Protein AF-A0A3M1HHD2-F1 (afdb_monomer)

pLDDT: mean 75.23, std 19.65, range [27.72, 96.5]

Mean predicted aligned error: 13.67 Å

Sequence (111 aa):
MCYDYNLRSQSSRERSKSVAEATLEIQIPASLLRFGLDQNEIQRRVVEWLVLSLFTEGHISSGKAARLLGISRVEFLTLLRARGIAYINYSPAELAEEFAAAETLEVRPAS

Foldseek 3Di:
DDDDPPPPDDPPPPPDPDDDDDDDDDDDDPVVVVVVDDPVNVVLVVQLVVLVVCVLVVVDDLCRSCVSNVHHSVVSVVVCVVVVNDDDDDDPVNVVVVVVVVVPPPPPPDD

Structure (mmCIF, N/CA/C/O backbone):
data_AF-A0A3M1HHD2-F1
#
_entry.id   AF-A0A3M1HHD2-F1
#
loop_
_atom_site.group_PDB
_atom_site.id
_atom_site.type_symbol
_atom_site.label_atom_id
_atom_site.label_alt_id
_atom_site.label_comp_id
_atom_site.label_asym_id
_atom_site.label_entity_id
_atom_site.label_seq_id
_atom_site.pdbx_PDB_ins_code
_atom_site.Cartn_x
_atom_site.Cartn_y
_atom_site.Cartn_z
_atom_site.occupancy
_atom_site.B_iso_or_equiv
_atom_site.auth_seq_id
_atom_site.auth_comp_id
_atom_site.auth_asym_id
_atom_site.auth_atom_id
_atom_site.pdbx_PDB_model_num
ATOM 1 N N . MET A 1 1 ? 44.882 13.394 -27.398 1.00 33.84 1 MET A N 1
ATOM 2 C CA . MET A 1 1 ? 45.404 13.598 -26.030 1.0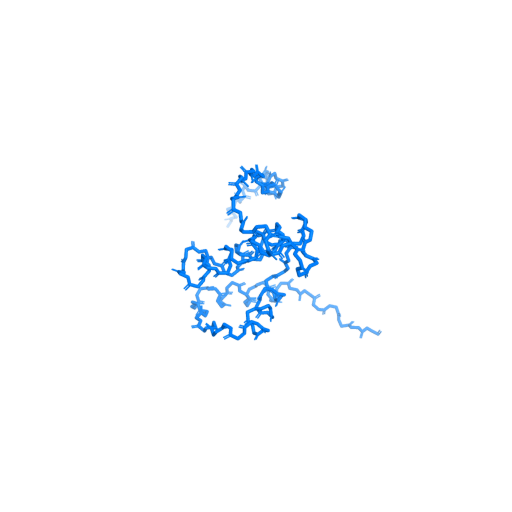0 33.84 1 MET A CA 1
ATOM 3 C C . MET A 1 1 ? 44.229 13.879 -25.116 1.00 33.84 1 MET A C 1
ATOM 5 O O . MET A 1 1 ? 43.286 14.527 -25.550 1.00 33.84 1 MET A O 1
ATOM 9 N N . CYS A 1 2 ? 44.264 13.266 -23.941 1.00 31.72 2 CYS A N 1
ATOM 10 C CA . CYS A 1 2 ? 43.143 12.968 -23.058 1.00 31.72 2 CYS A CA 1
ATOM 11 C C . CYS A 1 2 ? 42.519 14.209 -22.403 1.00 31.72 2 CYS A C 1
ATOM 13 O O . CYS A 1 2 ? 43.237 15.108 -21.977 1.00 31.72 2 CYS A O 1
ATOM 15 N N . TYR A 1 3 ? 41.189 14.214 -22.282 1.00 27.72 3 TYR A N 1
ATOM 16 C CA . TYR A 1 3 ? 40.479 15.051 -21.317 1.00 27.72 3 TYR A CA 1
ATOM 17 C C . TYR A 1 3 ? 40.472 14.315 -19.973 1.00 27.72 3 TYR A C 1
ATOM 19 O O . TYR A 1 3 ? 39.859 13.253 -19.858 1.00 27.72 3 TYR A O 1
ATOM 27 N N . ASP A 1 4 ? 41.159 14.862 -18.972 1.00 39.34 4 ASP A N 1
ATOM 28 C CA . ASP A 1 4 ? 41.099 14.365 -17.599 1.00 39.34 4 ASP A CA 1
ATOM 29 C C . ASP A 1 4 ? 39.733 14.695 -16.982 1.00 39.34 4 ASP A C 1
ATOM 31 O O . ASP A 1 4 ? 39.446 15.823 -16.578 1.00 39.34 4 ASP A O 1
ATOM 35 N N . TYR A 1 5 ? 38.873 13.679 -16.910 1.00 31.27 5 TYR A N 1
ATOM 36 C CA . TYR A 1 5 ? 37.661 13.683 -16.097 1.00 31.27 5 TYR A CA 1
ATOM 37 C C . TYR A 1 5 ? 38.053 13.602 -14.619 1.00 31.27 5 TYR A C 1
ATOM 39 O O . TYR A 1 5 ? 38.185 12.526 -14.035 1.00 31.27 5 TYR A O 1
ATOM 47 N N . ASN A 1 6 ? 38.216 14.759 -13.986 1.00 43.47 6 ASN A N 1
ATOM 48 C CA . ASN A 1 6 ? 38.260 14.832 -12.536 1.00 43.47 6 ASN A CA 1
ATOM 49 C C . ASN A 1 6 ? 36.826 14.792 -11.984 1.00 43.47 6 ASN A C 1
ATOM 51 O O . ASN A 1 6 ? 36.197 15.824 -11.769 1.00 43.47 6 ASN A O 1
ATOM 55 N N . LEU A 1 7 ? 36.291 13.584 -11.785 1.00 42.66 7 LEU A N 1
ATOM 56 C CA . LEU A 1 7 ? 35.034 13.368 -11.059 1.00 42.66 7 LEU A CA 1
ATOM 57 C C . LEU A 1 7 ? 35.159 12.180 -10.095 1.00 42.66 7 LEU A C 1
ATOM 59 O O . LEU A 1 7 ? 34.361 11.248 -10.080 1.00 42.66 7 LEU A O 1
ATOM 63 N N . ARG A 1 8 ? 36.205 12.214 -9.266 1.00 45.09 8 ARG A N 1
ATOM 64 C CA . ARG A 1 8 ? 36.422 11.272 -8.163 1.00 45.09 8 ARG A CA 1
ATOM 65 C C . ARG A 1 8 ? 36.420 12.032 -6.840 1.00 45.09 8 ARG A C 1
ATOM 67 O O . ARG A 1 8 ? 37.475 12.323 -6.298 1.00 45.09 8 ARG A O 1
ATOM 74 N N . SER A 1 9 ? 35.233 12.353 -6.320 1.00 42.78 9 SER A N 1
ATOM 75 C CA . SER A 1 9 ? 35.060 12.655 -4.879 1.00 42.78 9 SER A CA 1
ATOM 76 C C . SER A 1 9 ? 33.618 12.870 -4.395 1.00 42.78 9 SER A C 1
ATOM 78 O O . SER A 1 9 ? 33.445 13.229 -3.235 1.00 42.78 9 SER A O 1
ATOM 80 N N . GLN A 1 10 ? 32.570 12.625 -5.196 1.00 38.03 10 GLN A N 1
ATOM 81 C CA . GLN A 1 10 ? 31.180 12.809 -4.715 1.00 38.03 10 GLN A CA 1
ATOM 82 C C . GLN A 1 10 ? 30.331 11.521 -4.672 1.00 38.03 10 GLN A C 1
ATOM 84 O O . GLN A 1 10 ? 29.233 11.520 -4.130 1.00 38.03 10 GLN A O 1
ATOM 89 N N . SER A 1 11 ? 30.863 10.382 -5.128 1.00 45.72 11 SER A N 1
ATOM 90 C CA . SER A 1 11 ? 30.103 9.135 -5.352 1.00 45.72 11 SER A CA 1
ATOM 91 C C . SER A 1 11 ? 29.716 8.320 -4.098 1.00 45.72 11 SER A C 1
ATOM 93 O O . SER A 1 11 ? 29.093 7.266 -4.239 1.00 45.72 11 SER A O 1
ATOM 95 N N . SER A 1 12 ? 30.049 8.752 -2.877 1.00 42.88 12 SER A N 1
ATOM 96 C CA . SER A 1 12 ? 29.894 7.889 -1.685 1.00 42.88 12 SER A CA 1
ATOM 97 C C . SER A 1 12 ? 29.136 8.511 -0.509 1.00 42.88 12 SER A C 1
ATOM 99 O O . SER A 1 12 ? 29.069 7.887 0.546 1.00 42.88 12 SER A O 1
ATOM 101 N 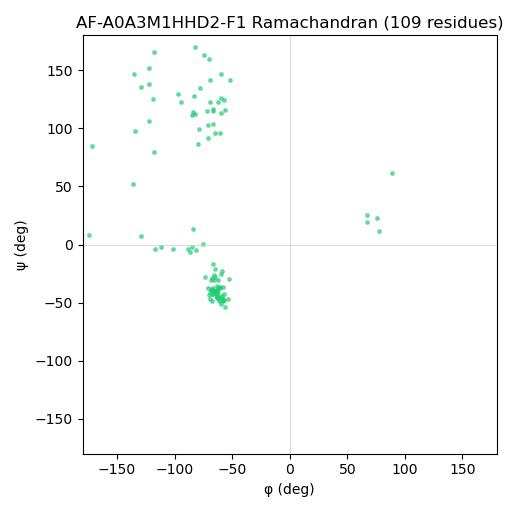N . ARG A 1 13 ? 28.539 9.704 -0.658 1.00 39.19 13 ARG A N 1
ATOM 102 C CA . ARG A 1 13 ? 27.769 10.360 0.425 1.00 39.19 13 ARG A CA 1
ATOM 103 C C . ARG A 1 13 ? 26.257 10.468 0.207 1.00 39.19 13 ARG A C 1
ATOM 105 O O . ARG A 1 13 ? 25.565 10.908 1.115 1.00 39.19 13 ARG A O 1
ATOM 112 N N . GLU A 1 14 ? 25.720 10.016 -0.924 1.00 39.59 14 GLU A N 1
ATOM 113 C CA . GLU A 1 14 ? 24.268 10.084 -1.189 1.00 39.59 14 GLU A CA 1
ATOM 114 C C . GLU A 1 14 ? 23.525 8.753 -0.985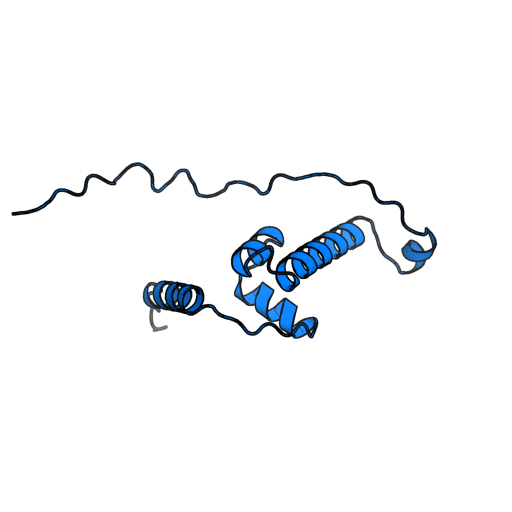 1.00 39.59 14 GLU A C 1
ATOM 116 O O . GLU A 1 14 ? 22.292 8.705 -1.043 1.00 39.59 14 GLU A O 1
ATOM 121 N N . ARG A 1 15 ? 24.246 7.666 -0.670 1.00 45.31 15 ARG A N 1
ATOM 122 C CA . ARG A 1 15 ? 23.628 6.408 -0.232 1.00 45.31 15 ARG A CA 1
ATOM 123 C C . ARG A 1 15 ? 23.071 6.586 1.182 1.00 45.31 15 ARG A C 1
ATOM 125 O O . ARG A 1 15 ? 23.820 6.728 2.139 1.00 45.31 15 ARG A O 1
ATOM 132 N N . SER A 1 16 ? 21.745 6.502 1.273 1.00 46.69 16 SER A N 1
ATOM 133 C CA . SER A 1 16 ? 20.928 6.514 2.493 1.00 46.69 16 SER A CA 1
ATOM 134 C C . SER A 1 16 ? 20.484 7.891 3.004 1.00 46.69 16 SER A C 1
ATOM 136 O O . SER A 1 16 ? 20.724 8.271 4.145 1.00 46.69 16 SER A O 1
ATOM 138 N N . LYS A 1 17 ? 19.713 8.627 2.191 1.00 48.50 17 LYS A N 1
ATOM 139 C CA . LYS A 1 17 ? 18.652 9.463 2.784 1.00 48.50 17 LYS A CA 1
ATOM 140 C C . LYS A 1 17 ? 17.617 8.510 3.392 1.00 48.50 17 LYS A C 1
ATOM 142 O O . LYS A 1 17 ? 16.874 7.876 2.635 1.00 48.50 17 LYS A O 1
ATOM 147 N N . SER A 1 18 ? 17.622 8.358 4.715 1.00 58.06 18 SER A N 1
ATOM 148 C CA . SER A 1 18 ? 16.558 7.668 5.447 1.00 58.06 18 SER A CA 1
ATOM 149 C C . SER A 1 18 ? 15.208 8.259 5.040 1.00 58.06 18 SER A C 1
ATOM 151 O O . SER A 1 18 ? 15.096 9.460 4.773 1.00 58.06 18 SER A O 1
ATOM 153 N N . VAL A 1 19 ? 14.188 7.413 4.911 1.00 67.25 19 VAL A N 1
ATOM 154 C CA . VAL A 1 19 ? 12.816 7.913 4.810 1.00 67.25 19 VAL A CA 1
ATOM 155 C C . VAL A 1 19 ? 12.547 8.644 6.126 1.00 67.25 19 VAL A C 1
ATOM 157 O O . VAL A 1 19 ? 12.790 8.091 7.194 1.00 67.25 19 VAL A O 1
ATOM 160 N N . ALA A 1 20 ? 12.185 9.924 6.054 1.00 80.56 20 ALA A N 1
ATOM 161 C CA . ALA A 1 20 ? 11.813 10.669 7.247 1.00 80.56 20 ALA A CA 1
ATOM 162 C C . ALA A 1 20 ? 10.475 10.116 7.747 1.00 80.56 20 ALA A C 1
ATOM 164 O O . ALA A 1 20 ? 9.505 10.092 6.990 1.00 80.56 20 ALA A O 1
ATOM 165 N N . GLU A 1 21 ? 10.448 9.651 8.993 1.00 80.44 21 GLU A N 1
ATOM 166 C CA . GLU A 1 21 ? 9.240 9.126 9.625 1.00 80.44 21 GLU A CA 1
ATOM 167 C C . GLU A 1 21 ? 8.344 10.282 10.078 1.00 80.44 21 GLU A C 1
ATOM 169 O O . GLU A 1 21 ? 8.814 11.258 10.670 1.00 80.44 21 GLU A O 1
ATOM 174 N N . ALA A 1 22 ? 7.049 10.164 9.802 1.00 88.62 22 ALA A N 1
ATOM 175 C CA . ALA A 1 22 ? 6.026 11.088 10.269 1.00 88.62 22 ALA A CA 1
ATOM 176 C C . ALA A 1 22 ? 4.895 10.292 10.926 1.00 88.62 22 ALA A C 1
ATOM 178 O O . ALA A 1 22 ? 4.444 9.284 10.382 1.00 88.62 22 ALA A O 1
ATOM 179 N N . THR A 1 23 ? 4.421 10.761 12.079 1.00 90.25 23 THR A N 1
ATOM 180 C CA . THR A 1 23 ? 3.300 10.141 12.794 1.00 90.25 23 THR A CA 1
ATOM 181 C C . THR A 1 23 ? 2.005 10.866 12.455 1.00 90.25 23 THR A C 1
ATOM 183 O O . THR A 1 23 ? 1.924 12.088 12.577 1.00 90.25 23 THR A O 1
ATOM 186 N N . LEU A 1 24 ? 0.985 10.103 12.062 1.00 87.88 24 LEU A N 1
ATOM 187 C CA . LEU A 1 24 ? -0.375 10.582 11.831 1.00 87.88 24 LEU A CA 1
ATOM 188 C C . LEU A 1 24 ? -1.329 9.867 12.792 1.00 87.88 24 LEU A C 1
ATOM 190 O O . LEU A 1 24 ? -1.391 8.639 12.800 1.00 87.88 24 LEU A O 1
ATOM 194 N N . GLU A 1 25 ? -2.098 10.627 13.569 1.00 90.62 25 GLU A N 1
ATOM 195 C CA . GLU A 1 25 ? -3.203 10.075 14.354 1.00 90.62 25 GLU A CA 1
ATOM 196 C C . GLU A 1 25 ? -4.453 9.942 13.479 1.00 90.62 25 GLU A C 1
ATOM 198 O O . GLU A 1 25 ? -4.880 10.899 12.832 1.00 90.62 25 GLU A O 1
ATOM 203 N N . ILE A 1 26 ? -5.051 8.750 13.470 1.00 87.50 26 ILE A N 1
ATOM 204 C CA . ILE A 1 26 ? -6.278 8.457 12.725 1.00 87.50 26 ILE A CA 1
ATOM 205 C C . ILE A 1 26 ? -7.358 7.946 13.674 1.00 87.50 26 ILE A C 1
ATOM 207 O O . ILE A 1 26 ? -7.101 7.128 14.555 1.00 87.50 26 ILE A O 1
ATOM 211 N N . GLN A 1 27 ? -8.586 8.416 13.478 1.00 89.50 27 GLN A N 1
ATOM 212 C CA . GLN A 1 27 ? -9.754 7.902 14.185 1.00 89.50 27 GLN A CA 1
ATOM 213 C C . GLN A 1 27 ? -10.412 6.830 13.321 1.00 89.50 27 GLN A C 1
ATOM 215 O O . GLN A 1 27 ? -10.798 7.094 12.183 1.00 89.50 27 GLN A O 1
ATOM 220 N N . ILE A 1 28 ? -10.542 5.620 13.862 1.00 87.50 28 ILE A N 1
ATOM 221 C CA . ILE A 1 28 ? -11.206 4.501 13.189 1.00 87.50 28 ILE A CA 1
ATOM 222 C C . ILE A 1 28 ? -12.372 3.986 14.036 1.00 87.50 28 ILE A C 1
ATOM 224 O O . ILE A 1 28 ? -12.323 4.069 15.266 1.00 87.50 28 ILE A O 1
ATOM 228 N N . PRO A 1 29 ? -13.418 3.410 13.421 1.00 89.38 29 PRO A N 1
ATOM 229 C CA . PRO A 1 29 ? -14.460 2.734 14.179 1.00 89.38 29 PRO A CA 1
ATOM 230 C C . PRO A 1 29 ? -13.861 1.619 15.043 1.00 89.38 29 PRO A C 1
ATOM 232 O O . PRO A 1 29 ? -13.229 0.697 14.528 1.00 89.38 29 PRO A O 1
ATOM 235 N N . ALA A 1 30 ? -14.103 1.659 16.356 1.00 87.50 30 ALA A N 1
ATOM 236 C CA . ALA A 1 30 ? -13.575 0.663 17.297 1.00 87.50 30 ALA A CA 1
ATOM 237 C C . ALA A 1 30 ? -14.020 -0.776 16.967 1.00 87.50 30 ALA A C 1
ATOM 239 O O . ALA A 1 30 ? -13.356 -1.744 17.335 1.00 87.50 30 ALA A O 1
ATOM 240 N N . SER A 1 31 ? -15.128 -0.933 16.235 1.00 89.19 31 SER A N 1
ATOM 241 C CA . SER A 1 31 ? -15.584 -2.222 15.710 1.00 89.19 31 SER A CA 1
ATOM 242 C C . SER A 1 31 ? -14.571 -2.892 14.779 1.00 89.19 31 SER A C 1
ATOM 244 O O . SER A 1 31 ? -14.569 -4.117 14.708 1.00 89.19 31 SER A O 1
ATOM 246 N N . LEU A 1 32 ? -13.682 -2.139 14.120 1.00 83.50 32 LEU A N 1
ATOM 247 C CA . LEU A 1 32 ? -12.654 -2.699 13.238 1.00 83.50 32 LEU A CA 1
ATOM 248 C C . LEU A 1 32 ? -11.589 -3.502 13.997 1.00 83.50 32 LEU A C 1
ATOM 250 O O . LEU A 1 32 ? -11.059 -4.475 13.464 1.00 83.50 32 LEU A O 1
ATOM 254 N N . LEU A 1 33 ? -11.327 -3.163 15.262 1.00 84.75 33 LEU A N 1
ATOM 255 C CA . LEU A 1 33 ? -10.374 -3.899 16.104 1.00 84.75 33 LEU A CA 1
ATOM 256 C C . LEU A 1 33 ? -10.838 -5.340 16.374 1.00 84.75 33 LEU A C 1
ATOM 258 O O . LEU A 1 33 ? -10.028 -6.220 16.656 1.00 84.75 33 LEU A O 1
ATOM 262 N N . ARG A 1 34 ? -12.142 -5.617 16.225 1.00 87.19 34 ARG A N 1
ATOM 263 C CA . ARG A 1 34 ? -12.715 -6.963 16.393 1.00 87.19 34 ARG A CA 1
ATOM 264 C C . ARG A 1 34 ? -12.252 -7.949 15.321 1.00 87.19 34 ARG A C 1
ATOM 266 O O . ARG A 1 34 ? -12.368 -9.149 15.535 1.00 87.19 34 ARG A O 1
ATOM 273 N N . PHE A 1 35 ? -11.708 -7.466 14.205 1.00 86.31 35 PHE A N 1
ATOM 274 C CA . PHE A 1 35 ? -11.144 -8.308 13.148 1.00 86.31 35 PHE A CA 1
ATOM 275 C C . PHE A 1 35 ? -9.686 -8.724 13.415 1.00 86.31 35 PHE A C 1
ATOM 277 O O . PHE A 1 35 ? -9.021 -9.217 12.509 1.00 86.31 35 PHE A O 1
ATOM 284 N N . GLY A 1 36 ? -9.180 -8.533 14.641 1.00 77.81 36 GLY A N 1
ATOM 285 C CA . GLY A 1 36 ? -7.827 -8.946 15.029 1.00 77.81 36 GLY A CA 1
ATOM 286 C C . GLY A 1 36 ? -6.725 -8.033 14.491 1.00 77.81 36 GLY A C 1
ATOM 287 O O . GLY A 1 36 ? -5.588 -8.468 14.345 1.00 77.81 36 GLY A O 1
ATOM 288 N N . LEU A 1 37 ? -7.062 -6.783 14.167 1.00 80.81 37 LEU A N 1
ATOM 289 C CA . LEU A 1 37 ? -6.102 -5.788 13.699 1.00 80.81 37 LEU A CA 1
ATOM 290 C C . LEU A 1 37 ? -5.434 -5.121 14.902 1.00 80.81 37 LEU A C 1
ATOM 292 O O . LEU A 1 37 ? -6.083 -4.377 15.639 1.00 80.81 37 LEU A O 1
ATOM 296 N N . ASP A 1 38 ? -4.144 -5.383 15.090 1.00 85.62 38 ASP A N 1
ATOM 297 C CA . ASP A 1 38 ? -3.318 -4.605 16.008 1.00 85.62 38 ASP A CA 1
ATOM 298 C C . ASP A 1 38 ? -2.810 -3.311 15.343 1.00 85.62 38 ASP A C 1
ATOM 300 O O . ASP A 1 38 ? -2.964 -3.088 14.138 1.00 85.62 38 ASP A O 1
ATOM 304 N N . GLN A 1 39 ? -2.213 -2.427 16.144 1.00 84.56 39 GLN A N 1
ATOM 305 C CA . GLN A 1 39 ? -1.715 -1.137 15.666 1.00 84.56 39 GLN A CA 1
ATOM 306 C C . GLN A 1 39 ? -0.641 -1.282 14.575 1.00 84.56 39 GLN A C 1
ATOM 308 O O . GLN A 1 39 ? -0.625 -0.492 13.631 1.00 84.56 39 GLN A O 1
ATOM 313 N N . ASN A 1 40 ? 0.228 -2.292 14.671 1.00 87.88 40 ASN A N 1
ATOM 314 C CA . ASN A 1 40 ? 1.301 -2.510 13.701 1.00 87.88 40 ASN A CA 1
ATOM 315 C C . ASN A 1 40 ? 0.738 -2.952 12.349 1.00 87.88 40 ASN A C 1
ATOM 317 O O . ASN A 1 40 ? 1.191 -2.491 11.303 1.00 87.88 40 ASN A O 1
ATOM 321 N N . GLU A 1 41 ? -0.267 -3.823 12.361 1.00 88.38 41 GLU A N 1
ATOM 322 C CA . GLU A 1 41 ? -0.943 -4.285 11.158 1.00 88.38 41 GLU A CA 1
ATOM 323 C C . GLU A 1 41 ? -1.744 -3.159 10.500 1.00 88.38 41 GLU A C 1
ATOM 325 O O . GLU A 1 41 ? -1.710 -3.013 9.276 1.00 88.38 41 GLU A O 1
ATOM 330 N N . ILE A 1 42 ? -2.403 -2.311 11.296 1.00 89.31 42 ILE A N 1
ATOM 331 C CA . ILE A 1 42 ? -3.075 -1.107 10.791 1.00 89.31 42 ILE A CA 1
ATOM 332 C C . ILE A 1 42 ? -2.059 -0.187 10.116 1.00 89.31 42 ILE A C 1
ATOM 334 O O . ILE A 1 42 ? -2.265 0.201 8.967 1.00 89.31 42 ILE A O 1
ATOM 338 N N . GLN A 1 43 ? -0.949 0.122 10.789 1.00 90.06 43 GLN A N 1
ATOM 339 C CA . GLN A 1 43 ? 0.095 0.981 10.235 1.00 90.06 43 GLN A CA 1
ATOM 340 C C . GLN A 1 43 ? 0.643 0.414 8.922 1.00 90.06 43 GLN A C 1
ATOM 342 O O . GLN A 1 43 ? 0.700 1.131 7.924 1.00 90.06 43 GLN A O 1
ATOM 347 N N . ARG A 1 44 ? 0.974 -0.883 8.888 1.00 91.12 44 ARG A N 1
ATOM 348 C CA . ARG A 1 44 ? 1.483 -1.558 7.687 1.00 91.12 44 ARG A CA 1
ATOM 349 C C . ARG A 1 44 ? 0.506 -1.434 6.515 1.00 91.12 44 ARG A C 1
ATOM 351 O O . ARG A 1 44 ? 0.910 -1.044 5.423 1.00 91.12 44 ARG A O 1
ATOM 358 N N . ARG A 1 45 ? -0.782 -1.714 6.747 1.00 91.50 45 ARG A N 1
ATOM 359 C CA . ARG A 1 45 ? -1.825 -1.647 5.709 1.00 91.50 45 ARG A CA 1
ATOM 360 C C . ARG A 1 45 ? -2.082 -0.230 5.221 1.00 91.50 45 ARG A C 1
ATOM 362 O O . ARG A 1 45 ? -2.213 -0.032 4.020 1.00 91.50 45 ARG A O 1
ATOM 369 N N . VAL A 1 46 ? -2.146 0.741 6.130 1.00 92.75 46 VAL A N 1
ATOM 370 C CA . VAL A 1 46 ? -2.378 2.151 5.782 1.00 92.75 46 VAL A CA 1
ATOM 371 C C . VAL A 1 46 ? -1.232 2.687 4.929 1.00 92.75 46 VAL A C 1
ATOM 373 O O . VAL A 1 46 ? -1.487 3.316 3.904 1.00 92.75 46 VAL A O 1
ATOM 376 N N . VAL A 1 47 ? 0.017 2.397 5.305 1.00 94.44 47 VAL A N 1
ATOM 377 C CA . VAL A 1 47 ? 1.191 2.794 4.516 1.00 94.44 47 VAL A CA 1
ATOM 378 C C . VAL A 1 47 ? 1.170 2.126 3.142 1.00 94.44 47 VAL A C 1
ATOM 380 O O . VAL A 1 47 ? 1.346 2.812 2.136 1.00 94.44 47 VAL A O 1
ATOM 383 N N . GLU A 1 48 ? 0.899 0.817 3.074 1.00 95.88 48 GLU A N 1
ATOM 384 C CA . GLU A 1 48 ? 0.797 0.104 1.797 1.00 95.88 48 GLU A CA 1
ATOM 385 C C . GLU A 1 48 ? -0.279 0.713 0.890 1.00 95.88 48 GLU A C 1
ATOM 387 O O . GLU A 1 48 ? -0.003 1.028 -0.266 1.00 95.88 48 GLU A O 1
ATOM 392 N N . TRP A 1 49 ? -1.483 0.947 1.414 1.00 95.69 49 TRP A N 1
ATOM 393 C CA . TRP A 1 49 ? -2.578 1.550 0.655 1.00 95.69 49 TRP A CA 1
ATOM 394 C C . TRP A 1 49 ? -2.262 2.960 0.172 1.00 95.69 49 TRP A C 1
A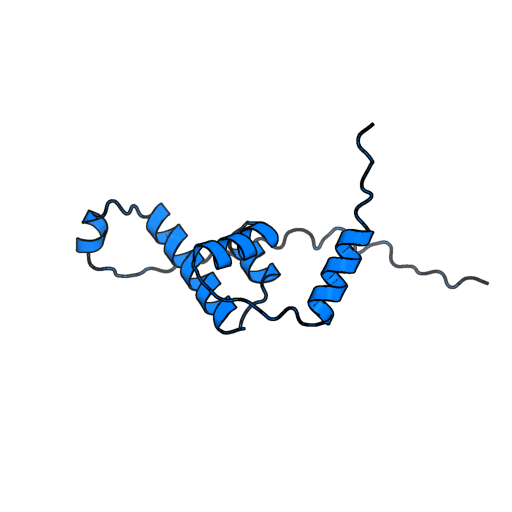TOM 396 O O . TRP A 1 49 ? -2.548 3.270 -0.982 1.00 95.69 49 TRP A O 1
ATOM 406 N N . LEU A 1 50 ? -1.637 3.796 1.004 1.00 95.88 50 LEU A N 1
ATOM 407 C CA . LEU A 1 50 ? -1.256 5.149 0.608 1.00 95.88 50 LEU A CA 1
ATOM 408 C C . LEU A 1 50 ? -0.230 5.131 -0.532 1.00 95.88 50 LEU A C 1
ATOM 410 O O . LEU A 1 50 ? -0.377 5.862 -1.509 1.00 95.88 50 LEU A O 1
ATOM 414 N N . VAL A 1 51 ? 0.787 4.269 -0.439 1.00 96.50 51 VAL A N 1
ATOM 415 C CA . VAL A 1 51 ? 1.797 4.123 -1.497 1.00 96.50 51 VAL A CA 1
ATOM 416 C C . VAL A 1 51 ? 1.168 3.606 -2.791 1.00 96.50 51 VAL A C 1
ATOM 418 O O . VAL A 1 51 ? 1.478 4.124 -3.864 1.00 96.50 51 VAL A O 1
ATOM 421 N N . LEU A 1 52 ? 0.271 2.619 -2.702 1.00 95.88 52 LEU A N 1
ATOM 422 C CA . LEU A 1 52 ? -0.453 2.106 -3.863 1.00 95.88 52 LEU A CA 1
ATOM 423 C C . LEU A 1 52 ? -1.312 3.197 -4.516 1.00 95.88 52 LEU A C 1
ATOM 425 O O . LEU A 1 52 ? -1.220 3.351 -5.729 1.00 95.88 52 LEU A O 1
ATOM 429 N N . SER A 1 53 ? -2.056 3.989 -3.731 1.00 95.75 53 SER A N 1
ATOM 430 C CA . SER A 1 53 ? -2.877 5.110 -4.226 1.00 95.75 53 SER A CA 1
ATOM 431 C C . SER A 1 53 ? -2.028 6.109 -5.011 1.00 95.75 53 SER A C 1
ATOM 433 O O . SER A 1 53 ? -2.279 6.353 -6.190 1.00 95.75 53 SER A O 1
ATOM 435 N N . LEU A 1 54 ? -0.938 6.590 -4.400 1.00 94.94 54 LEU A N 1
ATOM 436 C CA . LEU A 1 54 ? -0.024 7.553 -5.020 1.00 94.94 54 LEU A CA 1
ATOM 437 C C . LEU A 1 54 ? 0.609 7.012 -6.306 1.00 94.94 54 LEU A C 1
ATOM 439 O O . LEU A 1 54 ? 0.815 7.765 -7.257 1.00 94.94 54 LEU A O 1
ATOM 443 N N . PHE A 1 55 ? 0.939 5.720 -6.347 1.00 93.38 55 PHE A N 1
ATOM 444 C CA . PHE A 1 55 ? 1.450 5.087 -7.560 1.00 93.38 55 PHE A CA 1
ATOM 445 C C . PHE A 1 55 ? 0.374 5.018 -8.650 1.00 93.38 55 PHE A C 1
ATOM 447 O O . PHE A 1 55 ? 0.633 5.416 -9.783 1.00 93.38 55 PHE A O 1
ATOM 454 N N . THR A 1 56 ? -0.836 4.556 -8.318 1.00 90.62 56 THR A N 1
ATOM 455 C CA . THR A 1 56 ? -1.937 4.435 -9.288 1.00 90.62 56 THR A CA 1
ATOM 456 C C . THR A 1 56 ? -2.410 5.783 -9.827 1.00 90.62 56 THR A C 1
ATOM 458 O O . THR A 1 56 ? -2.854 5.861 -10.967 1.00 90.62 56 THR A O 1
ATOM 461 N N . GLU A 1 57 ? -2.261 6.847 -9.040 1.00 91.81 57 GLU A N 1
ATOM 462 C CA . GLU A 1 57 ? -2.538 8.233 -9.432 1.00 91.81 57 GLU A CA 1
ATOM 463 C C . GLU A 1 57 ? -1.379 8.876 -10.222 1.00 91.81 57 GLU A C 1
ATOM 465 O O . GLU A 1 57 ? -1.500 10.000 -10.703 1.00 91.81 57 GLU A O 1
ATOM 470 N N . GLY A 1 58 ? -0.245 8.182 -10.379 1.00 87.38 58 GLY A N 1
ATOM 471 C CA . GLY A 1 58 ? 0.923 8.672 -11.118 1.00 87.38 58 GLY A CA 1
ATOM 472 C C . GLY A 1 58 ? 1.781 9.691 -10.358 1.00 87.38 58 GLY A C 1
ATOM 473 O O . GLY A 1 58 ? 2.673 10.300 -10.948 1.00 87.38 58 GLY A O 1
ATOM 474 N N . HIS A 1 59 ? 1.557 9.876 -9.055 1.00 90.06 59 HIS A N 1
ATOM 475 C CA . HIS A 1 59 ? 2.331 10.802 -8.222 1.00 90.06 59 HIS A CA 1
ATOM 476 C C . HIS A 1 59 ? 3.743 10.298 -7.904 1.00 90.06 59 HIS A C 1
ATOM 478 O O . HIS A 1 59 ? 4.649 11.100 -7.669 1.00 90.06 59 HIS A O 1
ATOM 484 N N . ILE A 1 60 ? 3.946 8.979 -7.877 1.00 87.50 60 ILE A N 1
ATOM 485 C CA . ILE A 1 60 ? 5.248 8.357 -7.615 1.00 87.50 60 ILE A CA 1
ATOM 486 C C . ILE A 1 60 ? 5.524 7.220 -8.601 1.00 87.50 60 ILE A C 1
ATOM 488 O O . ILE A 1 60 ? 4.618 6.495 -9.001 1.00 87.50 60 ILE A O 1
ATOM 492 N N . SER A 1 61 ? 6.795 7.028 -8.964 1.00 88.56 61 SER A N 1
ATOM 493 C CA . SER A 1 61 ? 7.217 5.899 -9.799 1.00 88.56 61 SER A CA 1
ATOM 494 C C . SER A 1 61 ? 7.224 4.580 -9.021 1.00 88.56 61 SER A C 1
ATOM 496 O O . SER A 1 61 ? 7.285 4.559 -7.788 1.00 88.56 61 SER A O 1
ATOM 498 N N . SER A 1 62 ? 7.256 3.457 -9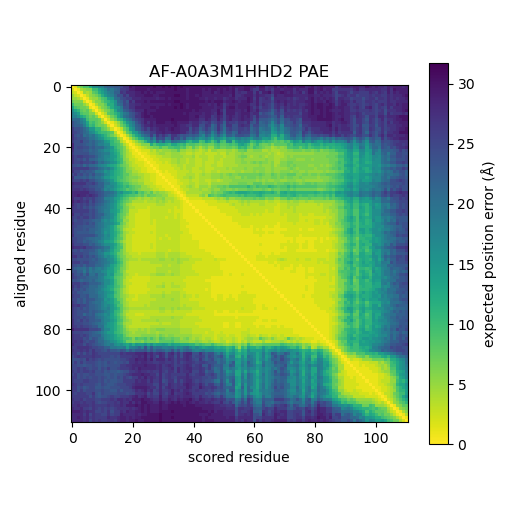.744 1.00 89.00 62 SER A N 1
ATOM 499 C CA . SER A 1 62 ? 7.366 2.115 -9.146 1.00 89.00 62 SER A CA 1
ATOM 500 C C . SER A 1 62 ? 8.623 1.942 -8.276 1.00 89.00 62 SER A C 1
ATOM 502 O O . SER A 1 62 ? 8.559 1.331 -7.212 1.00 89.00 62 SER A O 1
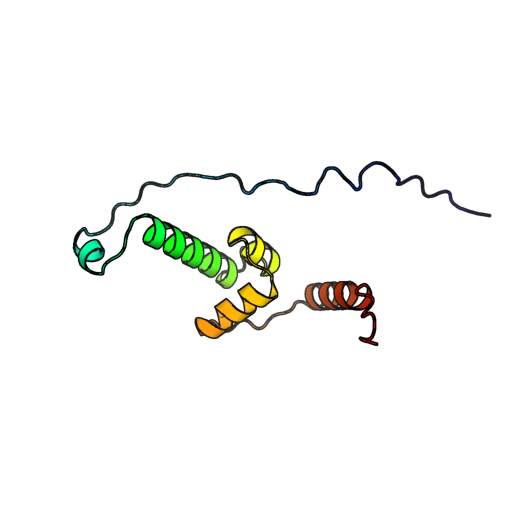ATOM 504 N N . GLY A 1 63 ? 9.757 2.536 -8.671 1.00 87.69 63 GLY A N 1
ATOM 505 C CA . GLY A 1 63 ? 10.985 2.529 -7.867 1.00 87.69 63 GLY A CA 1
ATOM 506 C C . GLY A 1 63 ? 10.867 3.353 -6.578 1.00 87.69 63 GLY A C 1
ATOM 507 O O . GLY A 1 63 ? 11.344 2.935 -5.521 1.00 87.69 63 GLY A O 1
ATOM 508 N N . LYS A 1 64 ? 10.187 4.508 -6.630 1.00 89.75 64 LYS A N 1
ATOM 509 C CA . LYS A 1 64 ? 9.923 5.327 -5.437 1.00 89.75 64 LYS A CA 1
ATOM 510 C C . LYS A 1 64 ? 8.963 4.621 -4.479 1.00 89.75 64 LYS A C 1
ATOM 512 O O . LYS A 1 64 ? 9.216 4.635 -3.277 1.00 89.75 64 LYS A O 1
ATOM 517 N N . ALA A 1 65 ? 7.915 3.994 -5.005 1.00 93.62 65 ALA A N 1
ATOM 518 C CA . ALA A 1 65 ? 6.950 3.221 -4.232 1.00 93.62 65 ALA A CA 1
ATOM 519 C C . ALA A 1 65 ? 7.613 2.034 -3.511 1.00 93.62 65 ALA A C 1
ATOM 521 O O 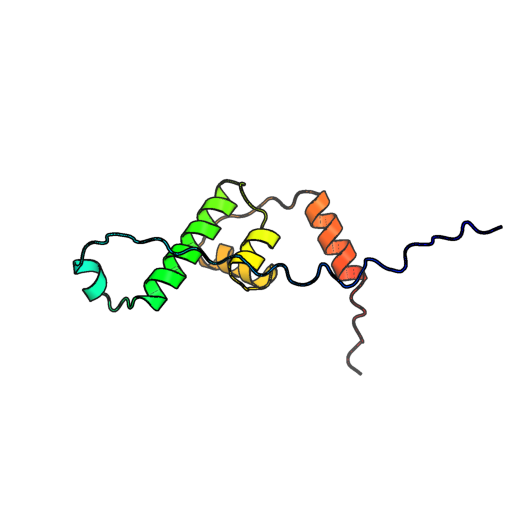. ALA A 1 65 ? 7.486 1.905 -2.295 1.00 93.62 65 ALA A O 1
ATOM 522 N N . ALA A 1 66 ? 8.419 1.246 -4.230 1.00 93.25 66 ALA A N 1
ATOM 523 C CA . ALA A 1 66 ? 9.216 0.158 -3.663 1.00 93.25 66 ALA A CA 1
ATOM 524 C C . ALA A 1 66 ? 10.107 0.628 -2.497 1.00 93.25 66 ALA A C 1
ATOM 526 O O . ALA A 1 66 ? 10.074 0.049 -1.411 1.00 93.25 66 ALA A O 1
ATOM 527 N N . ARG A 1 67 ? 10.828 1.747 -2.674 1.00 92.69 67 ARG A N 1
ATOM 528 C CA . ARG A 1 67 ? 11.670 2.333 -1.617 1.00 92.69 67 ARG A CA 1
ATOM 529 C C . ARG A 1 67 ? 10.873 2.774 -0.386 1.00 92.69 67 ARG A C 1
ATOM 531 O O . ARG A 1 67 ? 11.388 2.642 0.718 1.00 92.69 67 ARG A O 1
ATOM 538 N N . LEU A 1 68 ? 9.666 3.317 -0.562 1.00 94.19 68 LEU A N 1
ATOM 539 C CA . LEU A 1 68 ? 8.804 3.726 0.556 1.00 94.19 68 LEU A CA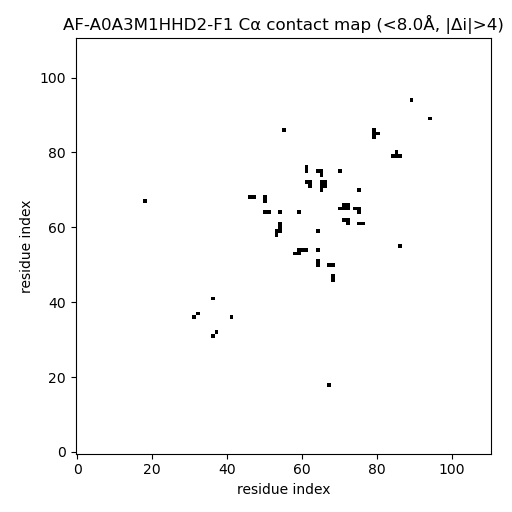 1
ATOM 540 C C . LEU A 1 68 ? 8.275 2.526 1.353 1.00 94.19 68 LEU A C 1
ATOM 542 O O . LEU A 1 68 ? 8.085 2.647 2.556 1.00 94.19 68 LEU A O 1
ATOM 546 N N . LEU A 1 69 ? 8.084 1.376 0.702 1.00 95.31 69 LEU A N 1
ATOM 547 C CA . LEU A 1 69 ? 7.671 0.129 1.355 1.00 95.31 69 LEU A CA 1
ATOM 548 C C . LEU A 1 69 ? 8.844 -0.719 1.863 1.00 95.31 69 LEU A C 1
ATOM 550 O O . LEU A 1 69 ? 8.621 -1.751 2.488 1.00 95.31 69 LEU A O 1
ATOM 554 N N . GLY A 1 70 ? 10.087 -0.307 1.599 1.00 93.88 70 GLY A N 1
ATOM 555 C CA . GLY A 1 70 ? 11.276 -1.062 1.995 1.00 93.88 70 GLY A CA 1
ATOM 556 C C . GLY A 1 70 ? 11.440 -2.398 1.260 1.00 93.88 70 GLY A C 1
ATOM 557 O O . GLY A 1 70 ? 12.085 -3.297 1.791 1.00 93.88 70 GLY A O 1
ATOM 558 N N . ILE A 1 71 ? 10.872 -2.529 0.058 1.00 94.56 71 ILE A N 1
ATOM 559 C CA . ILE A 1 71 ? 10.946 -3.732 -0.788 1.00 94.56 71 ILE A CA 1
ATOM 560 C C . ILE A 1 71 ? 11.658 -3.423 -2.111 1.00 94.56 71 ILE A C 1
ATOM 562 O O . ILE A 1 71 ? 11.852 -2.263 -2.481 1.00 94.56 71 ILE A O 1
ATOM 566 N N . SER A 1 72 ? 12.057 -4.454 -2.852 1.00 90.25 72 SER A N 1
ATOM 567 C CA . SER A 1 72 ? 12.606 -4.296 -4.201 1.00 90.25 72 SER A CA 1
ATOM 568 C C . SER A 1 72 ? 11.534 -3.865 -5.210 1.00 90.25 72 SER A C 1
ATOM 570 O O . SER A 1 72 ? 10.333 -4.078 -5.022 1.00 90.25 72 SER A O 1
ATOM 572 N N . ARG A 1 73 ? 11.966 -3.298 -6.346 1.00 87.88 73 ARG A N 1
ATOM 573 C CA . ARG A 1 73 ? 11.057 -2.950 -7.453 1.00 87.88 73 ARG A CA 1
ATOM 574 C C . ARG A 1 73 ? 10.277 -4.178 -7.939 1.00 87.88 73 ARG A C 1
ATOM 576 O O . ARG A 1 73 ? 9.073 -4.085 -8.136 1.00 87.88 73 ARG A O 1
ATOM 583 N N . VAL A 1 74 ? 10.932 -5.334 -8.076 1.00 87.50 74 VAL A N 1
ATOM 584 C CA . VAL A 1 74 ? 10.299 -6.591 -8.523 1.00 87.50 74 VAL A CA 1
ATOM 585 C C . VAL A 1 74 ? 9.234 -7.078 -7.536 1.00 87.50 74 VAL A C 1
ATOM 587 O O . VAL A 1 74 ? 8.156 -7.511 -7.957 1.00 87.50 74 VAL A O 1
ATOM 590 N N . GLU A 1 75 ? 9.495 -6.978 -6.232 1.00 92.12 75 GLU A N 1
ATOM 591 C CA . GLU A 1 75 ? 8.511 -7.302 -5.192 1.00 92.12 75 GLU A CA 1
ATOM 592 C C . GLU A 1 75 ? 7.319 -6.346 -5.240 1.00 92.12 75 GLU A C 1
ATOM 594 O O . GLU A 1 75 ? 6.181 -6.799 -5.158 1.00 92.12 75 GLU A O 1
ATOM 599 N N . PHE A 1 76 ? 7.547 -5.051 -5.476 1.00 94.06 76 PHE A N 1
ATOM 600 C CA . PHE A 1 76 ? 6.461 -4.086 -5.652 1.00 94.06 76 PHE A CA 1
ATOM 601 C C . PHE A 1 76 ? 5.592 -4.396 -6.881 1.00 94.06 76 PHE A C 1
ATOM 603 O O . PHE A 1 76 ? 4.368 -4.407 -6.791 1.00 94.06 76 PHE A O 1
ATOM 610 N N . LEU A 1 77 ? 6.193 -4.729 -8.026 1.00 88.75 77 LEU A N 1
ATOM 611 C CA . LEU A 1 77 ? 5.429 -5.143 -9.211 1.00 88.75 77 LEU A CA 1
ATOM 612 C C . LEU A 1 77 ? 4.647 -6.445 -8.962 1.00 88.75 77 LEU A C 1
ATOM 614 O O . LEU A 1 77 ? 3.519 -6.610 -9.423 1.00 88.75 77 LEU A O 1
ATOM 618 N N . THR A 1 78 ? 5.218 -7.365 -8.183 1.00 90.75 78 THR A N 1
ATOM 619 C CA . THR A 1 78 ? 4.527 -8.589 -7.755 1.00 90.75 78 THR A CA 1
ATOM 620 C C . THR A 1 78 ? 3.358 -8.282 -6.818 1.00 90.75 78 THR A C 1
ATOM 622 O O . THR A 1 78 ? 2.292 -8.876 -6.979 1.00 90.75 78 THR A O 1
ATOM 625 N N . LEU A 1 79 ? 3.517 -7.317 -5.908 1.00 93.75 79 LEU A N 1
ATOM 626 C CA . LEU A 1 79 ? 2.451 -6.819 -5.041 1.00 93.75 79 LEU A CA 1
ATOM 627 C C . LEU A 1 79 ? 1.284 -6.254 -5.862 1.00 93.75 79 LEU A C 1
ATOM 629 O O . LEU A 1 79 ? 0.137 -6.612 -5.603 1.00 93.75 79 LEU A O 1
ATOM 633 N N . LEU A 1 80 ? 1.557 -5.445 -6.890 1.00 92.38 80 LEU A N 1
ATOM 634 C CA . LEU A 1 80 ? 0.517 -4.910 -7.777 1.00 92.38 80 LEU A CA 1
ATOM 635 C C . LEU A 1 80 ? -0.281 -6.027 -8.466 1.00 92.38 80 LEU A C 1
ATOM 637 O O . LEU A 1 80 ? -1.513 -5.991 -8.457 1.00 92.38 80 LEU A O 1
ATOM 641 N N . ARG A 1 81 ? 0.402 -7.061 -8.984 1.00 88.06 81 ARG A N 1
ATOM 642 C CA . ARG A 1 81 ? -0.261 -8.247 -9.558 1.00 88.06 81 ARG A CA 1
ATOM 643 C C . ARG A 1 81 ? -1.137 -8.964 -8.534 1.00 88.06 81 ARG A C 1
ATOM 645 O O . ARG A 1 81 ? -2.285 -9.271 -8.836 1.00 88.06 81 ARG A O 1
ATOM 652 N N . ALA A 1 82 ? -0.616 -9.206 -7.329 1.00 90.19 82 ALA A N 1
ATOM 653 C CA . ALA A 1 82 ? -1.350 -9.882 -6.257 1.00 90.19 82 ALA A CA 1
ATOM 654 C C . ALA A 1 82 ? -2.597 -9.098 -5.812 1.00 90.19 82 ALA A C 1
ATOM 656 O O . ALA A 1 82 ? -3.597 -9.692 -5.416 1.00 90.19 82 ALA A O 1
ATOM 657 N N . ARG A 1 83 ? -2.554 -7.765 -5.910 1.00 89.31 83 ARG A N 1
ATOM 658 C CA . ARG A 1 83 ? -3.671 -6.859 -5.613 1.00 89.31 83 ARG A CA 1
ATOM 659 C C . ARG A 1 83 ? -4.632 -6.658 -6.793 1.00 89.31 83 ARG A C 1
ATOM 661 O O . ARG A 1 83 ? -5.613 -5.938 -6.637 1.00 89.31 83 ARG A O 1
ATOM 668 N N . GLY A 1 84 ? -4.370 -7.263 -7.955 1.00 87.19 84 GLY A N 1
ATOM 669 C CA . GLY A 1 84 ? -5.183 -7.082 -9.162 1.00 87.19 84 GLY A CA 1
ATOM 670 C C . GLY A 1 84 ? -5.115 -5.668 -9.748 1.00 87.19 84 GLY A C 1
ATOM 671 O O . GLY A 1 84 ? -5.994 -5.275 -10.512 1.00 87.19 84 GLY A O 1
ATOM 672 N N . ILE A 1 85 ? -4.090 -4.890 -9.391 1.00 85.56 85 ILE A N 1
ATOM 673 C CA . ILE A 1 85 ? -3.890 -3.538 -9.907 1.00 85.56 85 ILE A CA 1
ATOM 674 C C . ILE A 1 85 ? -3.199 -3.670 -11.260 1.00 85.56 85 ILE A C 1
ATOM 676 O O . ILE A 1 85 ? -2.049 -4.104 -11.341 1.00 85.56 85 ILE A O 1
ATOM 680 N N . ALA A 1 86 ? -3.904 -3.313 -12.333 1.00 73.88 86 ALA A N 1
ATOM 681 C CA . ALA A 1 86 ? -3.315 -3.264 -13.662 1.00 73.88 86 ALA A CA 1
ATOM 682 C C . ALA A 1 86 ? -2.272 -2.139 -13.711 1.00 73.88 86 ALA A C 1
ATOM 684 O O . ALA A 1 86 ? -2.603 -0.965 -13.568 1.00 73.88 86 ALA A O 1
ATOM 685 N N . TYR A 1 87 ? -1.010 -2.501 -13.926 1.00 65.81 87 TYR A N 1
ATOM 686 C CA . TYR A 1 87 ? 0.069 -1.558 -14.187 1.00 65.81 87 TYR A CA 1
ATOM 687 C C . TYR A 1 87 ? 0.685 -1.914 -15.540 1.00 65.81 87 TYR A C 1
ATOM 689 O O . TYR A 1 87 ? 1.371 -2.920 -15.698 1.00 65.81 87 TYR A O 1
ATOM 697 N N . ILE A 1 88 ? 0.400 -1.108 -16.556 1.00 58.44 88 ILE A N 1
ATOM 698 C CA . ILE A 1 88 ? 1.110 -1.159 -17.833 1.00 58.44 88 ILE A CA 1
ATOM 699 C C . ILE A 1 88 ? 1.421 0.284 -18.207 1.00 58.44 88 ILE A C 1
ATOM 701 O O . ILE A 1 88 ? 0.553 0.998 -18.694 1.00 58.44 88 ILE A O 1
ATOM 705 N N . ASN A 1 89 ? 2.648 0.712 -17.915 1.00 53.34 89 ASN A N 1
ATOM 706 C CA . ASN A 1 89 ? 3.358 1.745 -18.667 1.00 53.34 89 ASN A CA 1
ATOM 707 C C . ASN A 1 89 ? 4.796 1.813 -18.149 1.00 53.34 89 ASN A C 1
ATOM 709 O O . ASN A 1 89 ? 5.122 2.620 -17.287 1.00 53.34 89 ASN A O 1
ATOM 713 N N . TYR A 1 90 ? 5.664 0.948 -18.679 1.00 53.31 90 TYR A N 1
ATOM 714 C CA . TYR A 1 90 ? 7.068 1.331 -18.741 1.00 53.31 90 TYR A CA 1
ATOM 715 C C . TYR A 1 90 ? 7.140 2.490 -19.726 1.00 53.31 90 TYR A C 1
ATOM 717 O O . TYR A 1 90 ? 6.851 2.310 -20.912 1.00 53.31 90 TYR A O 1
ATOM 725 N N . SER A 1 91 ? 7.510 3.678 -19.254 1.00 56.25 91 SER A N 1
ATOM 726 C CA . SER A 1 91 ? 7.998 4.673 -20.201 1.00 56.25 91 SER A CA 1
ATOM 727 C C . SER A 1 91 ? 9.233 4.092 -20.914 1.00 56.25 91 SER A C 1
ATOM 729 O O . SER A 1 91 ? 9.992 3.333 -20.302 1.00 56.25 91 SER A O 1
ATOM 731 N N . PRO A 1 92 ? 9.483 4.421 -22.194 1.00 56.56 92 PRO A N 1
ATOM 732 C CA . PRO A 1 92 ? 10.681 3.955 -22.896 1.00 56.56 92 PRO A CA 1
ATOM 733 C C . PRO A 1 92 ? 11.984 4.254 -22.135 1.00 56.56 92 PRO A C 1
ATOM 735 O O . PRO A 1 92 ? 12.933 3.480 -22.212 1.00 56.56 92 PRO A O 1
ATOM 738 N N . ALA A 1 93 ? 12.004 5.337 -21.350 1.00 57.91 93 ALA A N 1
ATOM 739 C CA . ALA A 1 93 ? 13.116 5.705 -20.480 1.00 57.91 93 ALA A CA 1
ATOM 740 C C . ALA A 1 93 ? 13.287 4.744 -19.288 1.00 57.91 93 ALA A C 1
ATOM 742 O O . ALA A 1 93 ? 14.390 4.265 -19.052 1.00 57.91 93 ALA A O 1
ATOM 743 N N . GLU A 1 94 ? 12.206 4.395 -18.579 1.00 57.59 94 GLU A N 1
ATOM 744 C CA . GLU A 1 94 ? 12.267 3.425 -17.472 1.00 57.59 94 GLU A CA 1
ATOM 745 C C . GLU A 1 94 ? 12.632 2.018 -17.945 1.00 57.59 94 GLU A C 1
ATOM 747 O O . GLU A 1 94 ? 13.233 1.255 -17.193 1.00 57.59 94 GLU A O 1
ATOM 752 N N . LEU A 1 95 ? 12.258 1.665 -19.176 1.00 66.62 95 LEU A N 1
ATOM 753 C CA . LEU A 1 95 ? 12.668 0.408 -19.785 1.00 66.62 95 LEU A CA 1
ATOM 754 C C . LEU A 1 95 ? 14.168 0.425 -20.119 1.00 66.62 95 LEU A C 1
ATOM 756 O O . LEU A 1 95 ? 14.868 -0.541 -19.832 1.00 66.62 95 LEU A O 1
ATOM 760 N N . ALA A 1 96 ? 14.668 1.531 -20.677 1.00 69.75 96 ALA A N 1
ATOM 761 C CA . ALA A 1 96 ? 16.084 1.701 -20.994 1.00 69.75 96 ALA A CA 1
ATOM 762 C C . ALA A 1 96 ? 16.975 1.681 -19.740 1.00 69.75 96 ALA A C 1
ATOM 764 O O . ALA A 1 96 ? 18.038 1.064 -19.758 1.00 69.75 96 ALA A O 1
ATOM 765 N N . GLU A 1 97 ? 16.535 2.299 -18.642 1.00 65.81 97 GLU A N 1
ATOM 766 C CA . GLU A 1 97 ? 17.255 2.253 -17.363 1.00 65.81 97 GLU A CA 1
ATOM 767 C C . GLU A 1 97 ? 17.313 0.835 -16.776 1.00 65.81 97 GLU A C 1
ATOM 769 O O . GLU A 1 97 ? 18.361 0.427 -16.277 1.00 65.81 97 GLU A O 1
ATOM 774 N N . GLU A 1 98 ? 16.231 0.055 -16.874 1.00 65.94 98 GLU A N 1
ATOM 775 C CA . GLU A 1 98 ? 16.227 -1.348 -16.434 1.00 65.94 98 GLU A CA 1
ATOM 776 C C . GLU A 1 98 ? 17.138 -2.227 -17.304 1.00 65.94 98 GLU A C 1
ATOM 778 O O . GLU A 1 98 ? 17.866 -3.061 -16.768 1.00 65.94 98 GLU A O 1
ATOM 783 N N . PHE A 1 99 ? 17.164 -2.020 -18.627 1.00 75.12 99 PHE A N 1
ATOM 784 C CA . PHE A 1 99 ? 18.097 -2.727 -19.512 1.00 75.12 99 PHE A CA 1
ATOM 785 C C . PHE A 1 99 ? 19.558 -2.394 -19.191 1.00 75.12 99 PHE A C 1
ATOM 787 O O . PHE A 1 99 ? 20.369 -3.306 -19.040 1.00 75.12 99 PHE A O 1
ATOM 794 N N . ALA A 1 100 ? 19.887 -1.116 -18.995 1.00 72.12 100 ALA A N 1
ATOM 795 C CA . ALA A 1 100 ? 21.239 -0.699 -18.623 1.00 72.12 100 ALA A CA 1
ATOM 796 C C . ALA A 1 100 ? 21.669 -1.269 -17.257 1.00 72.12 100 ALA A C 1
ATOM 798 O O . ALA A 1 100 ? 22.816 -1.682 -17.065 1.00 72.12 100 ALA A O 1
ATOM 799 N N . ALA A 1 101 ? 20.743 -1.332 -16.297 1.00 67.81 101 ALA A N 1
ATOM 800 C CA . ALA A 1 101 ? 20.989 -1.961 -15.005 1.00 67.81 101 ALA A CA 1
ATOM 801 C C . ALA A 1 101 ? 21.198 -3.482 -15.126 1.00 67.81 101 ALA A C 1
ATOM 803 O O . ALA A 1 101 ? 22.056 -4.032 -14.441 1.00 67.81 101 ALA A O 1
ATOM 804 N N . ALA A 1 102 ? 20.464 -4.165 -16.008 1.00 70.25 102 ALA A N 1
ATOM 805 C CA . ALA A 1 102 ? 20.616 -5.600 -16.238 1.00 70.25 102 ALA A CA 1
ATOM 806 C C . ALA A 1 102 ? 21.926 -5.953 -16.967 1.00 70.25 102 ALA A C 1
ATOM 808 O O . ALA A 1 102 ? 22.561 -6.945 -16.621 1.00 70.25 102 ALA A O 1
ATOM 809 N N . GLU A 1 103 ? 22.369 -5.131 -17.923 1.00 70.19 103 GLU A N 1
ATOM 810 C CA . GLU A 1 103 ? 23.631 -5.328 -18.658 1.00 70.19 103 GLU A CA 1
ATOM 811 C C . GLU A 1 103 ? 24.877 -5.191 -17.773 1.00 70.19 103 GLU A C 1
ATOM 813 O O . GLU A 1 103 ? 25.918 -5.779 -18.061 1.00 70.19 103 GLU A O 1
ATOM 818 N N . THR A 1 104 ? 24.780 -4.437 -16.677 1.00 67.62 104 THR A N 1
ATOM 819 C CA . THR A 1 104 ? 25.886 -4.253 -15.722 1.00 67.62 104 THR A CA 1
ATOM 820 C C . THR A 1 104 ? 25.953 -5.336 -14.645 1.00 67.62 104 THR A C 1
ATOM 822 O O . THR A 1 104 ? 26.924 -5.387 -13.884 1.00 67.62 104 THR A O 1
ATOM 825 N N . LEU A 1 105 ? 24.967 -6.236 -14.587 1.00 66.12 105 LEU A N 1
ATOM 826 C CA . LEU A 1 105 ? 25.056 -7.443 -13.777 1.00 66.12 105 LEU A CA 1
ATOM 827 C C . LEU A 1 105 ? 25.919 -8.460 -14.527 1.00 66.12 105 LEU A C 1
ATOM 829 O O . LEU A 1 105 ? 25.441 -9.172 -15.408 1.00 66.12 105 LEU A O 1
ATOM 833 N N . GLU A 1 106 ? 27.197 -8.564 -14.157 1.00 59.34 106 GLU A N 1
ATOM 834 C CA . GLU A 1 106 ? 28.005 -9.726 -14.525 1.00 59.34 106 GLU A CA 1
ATOM 835 C C . GLU A 1 106 ? 27.357 -10.975 -13.917 1.00 59.34 106 GLU A C 1
ATOM 837 O O . GLU A 1 106 ? 27.556 -11.316 -12.747 1.00 59.34 106 GLU A O 1
ATOM 842 N N . VAL A 1 107 ? 26.553 -11.671 -14.718 1.00 59.88 107 VAL A N 1
ATOM 843 C CA . VAL A 1 107 ? 26.111 -13.021 -14.398 1.00 59.88 107 VAL A CA 1
ATOM 844 C C . VAL A 1 107 ? 27.367 -13.879 -14.417 1.00 59.88 107 VAL A C 1
ATOM 846 O O . VAL A 1 107 ? 27.808 -14.316 -15.477 1.00 59.88 107 VAL A O 1
ATOM 849 N N . ARG A 1 108 ? 27.978 -14.110 -13.248 1.00 50.03 108 ARG A N 1
ATOM 850 C CA . ARG A 1 108 ? 28.958 -15.189 -13.111 1.00 50.03 108 ARG A CA 1
ATOM 851 C C . ARG A 1 108 ? 28.215 -16.477 -13.457 1.00 50.03 108 ARG A C 1
ATOM 853 O O . ARG A 1 108 ? 27.305 -16.837 -12.706 1.00 50.03 108 ARG A O 1
ATOM 860 N N . PRO A 1 109 ? 28.549 -17.161 -14.566 1.00 48.78 109 PRO A N 1
ATOM 861 C CA . PRO A 1 109 ? 27.941 -18.448 -14.839 1.00 48.78 109 PRO A CA 1
ATOM 862 C C . PRO A 1 109 ? 28.288 -19.366 -13.665 1.00 48.78 109 PRO A C 1
ATOM 864 O O . PRO A 1 109 ? 29.454 -19.465 -13.267 1.00 48.78 109 PRO A O 1
ATOM 867 N N . ALA A 1 110 ? 27.259 -19.969 -13.065 1.00 55.28 110 ALA A N 1
ATOM 868 C CA . ALA A 1 110 ? 27.448 -21.004 -12.064 1.00 55.28 110 ALA A CA 1
ATOM 869 C C . ALA A 1 110 ? 28.301 -22.106 -12.704 1.00 55.28 110 ALA A C 1
ATOM 871 O O . ALA A 1 110 ? 27.922 -22.666 -13.734 1.00 55.28 110 ALA A O 1
ATOM 872 N N . SER A 1 111 ? 29.494 -22.293 -12.143 1.00 51.12 111 SER A N 1
ATOM 873 C CA . SER A 1 111 ? 30.441 -23.350 -12.501 1.00 51.12 111 SER A CA 1
ATOM 874 C C . SER A 1 111 ? 30.042 -24.642 -11.808 1.00 51.12 111 SER A C 1
ATOM 876 O O . SER A 1 111 ? 29.639 -24.542 -10.626 1.00 51.12 111 SER A O 1
#

Radius of gyration: 20.01 Å; Cα contacts (8 Å, |Δi|>4): 37; chains: 1; bounding box: 61×38×43 Å

Solvent-accessible surface area (backbone atoms only — not comparable to full-atom values): 7357 Å² total; per-residue (Å²): 136,84,82,83,81,86,80,85,84,71,92,80,76,74,83,76,79,70,82,83,86,78,89,79,92,78,92,69,69,73,73,59,48,75,76,73,54,49,73,68,56,48,51,53,50,53,52,51,50,51,45,49,50,38,39,76,72,64,76,38,52,65,62,56,40,10,59,75,71,74,46,51,52,69,55,41,55,49,48,34,56,77,70,70,49,88,81,87,76,75,49,75,64,60,48,50,53,52,50,56,57,56,71,69,53,80,7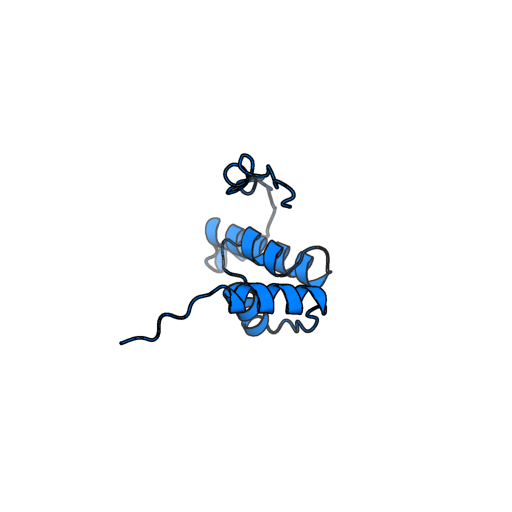6,74,75,87,127

Nearest PDB structures (foldseek):
  6fal-assembly1_A  TM=5.692E-01  e=1.104E+00  Escherichia coli
  1tro-assembly2_E  TM=5.994E-01  e=1.508E+00  Escherichia coli str. K-12 substr. W3110
  3e7l-assembly2_D  TM=5.443E-01  e=1.508E+00  Aquifex aeolicus
  6fal-assembly1_B  TM=4.978E-01  e=2.059E+00  Escherichia coli
  2jn6-assembly1_A  TM=4.562E-01  e=1.508E+00  Corynebacterium glutamicum

Secondary structure (DSSP, 8-state):
--------SSTTS-TT-PPPP--------GGGGGG---HHHHHHHHHHHHHHHHHHTTSS-HHHHHHHHTS-HHHHHHHHHHTT-------HHHHHHHHHHHHTS------